Protein AF-A0A932R5U7-F1 (afdb_monomer)

Radius of gyration: 27.1 Å; Cα contacts (8 Å, |Δi|>4): 117; chains: 1; bounding box: 30×42×96 Å

Mean predicted aligned error: 13.03 Å

pLDDT: mean 82.6, std 18.24, range [39.38, 98.38]

Foldseek 3Di:
DDDPDPPPPPPPPPPPPPPPPPDPPPPDDDDPALLVVLLCQQPDDPVHNHVPDDSVLSNLQRPPDNHSVQSSVQLCQACDCVVVNHVVDDSNVSSVVRRPDDDD

Structure (mmCIF, N/CA/C/O backbone):
data_AF-A0A932R5U7-F1
#
_entry.id   AF-A0A932R5U7-F1
#
loop_
_atom_site.group_PDB
_atom_site.id
_atom_site.type_symbol
_atom_site.label_atom_id
_atom_site.label_alt_id
_atom_site.label_comp_id
_atom_site.label_asym_id
_atom_site.label_entity_id
_atom_site.label_seq_id
_atom_site.pdbx_PDB_ins_code
_atom_site.Cartn_x
_atom_site.Cartn_y
_atom_site.Cartn_z
_atom_site.occupancy
_atom_site.B_iso_or_equiv
_atom_site.auth_seq_id
_atom_site.auth_comp_id
_atom_site.auth_asym_id
_atom_site.auth_atom_id
_atom_site.pdbx_PDB_model_num
ATOM 1 N N . MET A 1 1 ? -4.962 31.870 77.621 1.00 39.38 1 MET A N 1
ATOM 2 C CA . MET A 1 1 ? -4.818 32.097 76.167 1.00 39.38 1 MET A CA 1
ATOM 3 C C . MET A 1 1 ? -5.616 31.043 75.420 1.00 39.38 1 MET A C 1
ATOM 5 O O . MET A 1 1 ? -5.449 29.867 75.704 1.00 39.38 1 MET A O 1
ATOM 9 N N . LYS A 1 2 ? -6.530 31.467 74.543 1.00 46.28 2 LYS A N 1
ATOM 10 C CA . LYS A 1 2 ? -7.451 30.611 73.787 1.00 46.28 2 LYS A CA 1
ATOM 11 C C . LYS A 1 2 ? -7.089 30.769 72.312 1.00 46.28 2 LYS A C 1
ATOM 13 O O . LYS A 1 2 ? -7.197 31.871 71.785 1.00 46.28 2 LYS A O 1
ATOM 18 N N . TYR A 1 3 ? -6.572 29.711 71.693 1.00 54.56 3 TYR A N 1
ATOM 19 C CA . TYR A 1 3 ? -6.220 29.715 70.276 1.00 54.56 3 TYR A CA 1
ATOM 20 C C . TYR A 1 3 ? -7.511 29.701 69.455 1.00 54.56 3 TYR A C 1
ATOM 22 O O . TYR A 1 3 ? -8.193 28.683 69.377 1.00 54.56 3 TYR A O 1
ATOM 30 N N . ILE A 1 4 ? -7.868 30.851 68.885 1.00 57.81 4 ILE A N 1
ATOM 31 C CA . ILE A 1 4 ? -8.900 30.958 67.852 1.00 57.81 4 ILE A CA 1
ATOM 32 C C . ILE A 1 4 ? -8.171 30.748 66.527 1.00 57.81 4 ILE A C 1
ATOM 34 O O . ILE A 1 4 ? -7.631 31.681 65.940 1.00 57.81 4 ILE A O 1
ATOM 38 N N . VAL A 1 5 ? -8.076 29.488 66.107 1.00 58.53 5 VAL A N 1
ATOM 39 C CA . VAL A 1 5 ? -7.643 29.140 64.752 1.00 58.53 5 VAL A CA 1
ATOM 40 C C . VAL A 1 5 ? -8.819 29.466 63.826 1.00 58.53 5 VAL A C 1
ATOM 42 O O . VAL A 1 5 ? -9.914 28.950 64.062 1.00 58.53 5 VAL A O 1
ATOM 45 N N . PRO A 1 6 ? -8.657 30.341 62.817 1.00 51.72 6 PRO A N 1
ATOM 46 C CA . PRO A 1 6 ? -9.758 30.725 61.950 1.00 51.72 6 PRO A CA 1
ATOM 47 C C . PRO A 1 6 ? -10.192 29.512 61.124 1.00 51.72 6 PRO A C 1
ATOM 49 O O . PRO A 1 6 ? -9.469 29.022 60.253 1.00 51.72 6 PRO A O 1
ATOM 52 N N . MET A 1 7 ? -11.401 29.039 61.416 1.00 53.88 7 MET A N 1
ATOM 53 C CA . MET A 1 7 ? -12.157 28.000 60.715 1.00 53.88 7 MET A CA 1
ATOM 54 C C . MET A 1 7 ? -12.593 28.496 59.321 1.00 53.88 7 MET A C 1
ATOM 56 O O . MET A 1 7 ? -13.768 28.518 58.975 1.00 53.88 7 MET A O 1
ATOM 60 N N . SER A 1 8 ? -11.654 29.007 58.529 1.00 53.75 8 SER A N 1
ATOM 61 C CA . SER A 1 8 ? -11.922 29.534 57.183 1.00 53.75 8 SER A CA 1
ATOM 62 C C . SER A 1 8 ? -10.830 29.186 56.173 1.00 53.75 8 SER A C 1
ATOM 64 O O . SER A 1 8 ? -11.030 29.395 54.985 1.00 53.75 8 SER A O 1
ATOM 66 N N . LEU A 1 9 ? -9.711 28.590 56.605 1.00 50.97 9 LEU A N 1
ATOM 67 C CA . LEU A 1 9 ? -8.652 28.136 55.694 1.00 50.97 9 LEU A CA 1
ATOM 68 C C . LEU A 1 9 ? -8.754 26.656 55.282 1.00 50.97 9 LEU A C 1
ATOM 70 O O . LEU A 1 9 ? -7.970 26.207 54.454 1.00 50.97 9 LEU A O 1
ATOM 74 N N . LEU A 1 10 ? -9.699 25.885 55.832 1.00 50.44 10 LEU A N 1
ATOM 75 C CA . LEU A 1 10 ? -9.713 24.423 55.671 1.00 50.44 10 LEU A CA 1
ATOM 76 C C . LEU A 1 10 ? -10.505 23.898 54.454 1.00 50.44 10 LEU A C 1
ATOM 78 O O . LEU A 1 10 ? -10.507 22.696 54.219 1.00 50.44 10 LEU A O 1
ATOM 82 N N . VAL A 1 11 ? -11.191 24.757 53.689 1.00 55.91 11 VAL A N 1
ATOM 83 C CA . VAL A 1 11 ? -12.164 24.314 52.659 1.00 55.91 11 VAL A CA 1
ATOM 84 C C . VAL A 1 11 ? -11.614 24.387 51.223 1.00 55.91 11 VAL A C 1
ATOM 86 O O . VAL A 1 11 ? -12.223 23.867 50.297 1.00 55.91 11 VAL A O 1
ATOM 89 N N . LEU A 1 12 ? -10.427 24.962 51.009 1.00 52.28 12 LEU A N 1
ATOM 90 C CA . LEU A 1 12 ? -9.851 25.164 49.666 1.00 52.28 12 LEU A CA 1
ATOM 91 C C . LEU A 1 12 ? -9.015 23.986 49.128 1.00 52.28 12 LEU A C 1
ATOM 93 O O . LEU A 1 12 ? -8.433 24.103 48.055 1.00 52.28 12 LEU A O 1
ATOM 97 N N . PHE A 1 13 ? -8.951 22.853 49.833 1.00 55.22 13 PHE A N 1
ATOM 98 C CA . PHE A 1 13 ? -8.001 21.770 49.527 1.00 55.22 13 PHE A CA 1
ATOM 99 C C . PHE A 1 13 ? -8.608 20.466 48.976 1.00 55.22 13 PHE A C 1
ATOM 101 O O . PHE A 1 13 ? -7.911 19.456 48.941 1.00 55.22 13 PHE A O 1
ATOM 108 N N . LEU A 1 14 ? -9.875 20.443 48.543 1.00 57.41 14 LEU A N 1
ATOM 109 C CA . LEU A 1 14 ? -10.571 19.180 48.220 1.00 57.41 14 LEU A CA 1
ATOM 110 C C . LEU A 1 14 ? -11.119 19.047 46.789 1.00 57.41 14 LEU A C 1
ATOM 112 O O . LEU A 1 14 ? -12.109 18.357 46.590 1.00 57.41 14 LEU A O 1
ATOM 116 N N . MET A 1 15 ? -10.480 19.642 45.781 1.00 61.75 15 MET A N 1
ATOM 117 C CA . MET A 1 15 ? -10.822 19.364 44.374 1.00 61.75 15 MET A CA 1
ATOM 118 C C . MET A 1 15 ? -9.555 19.050 43.574 1.00 61.75 15 MET A C 1
ATOM 120 O O . MET A 1 15 ? -9.101 19.840 42.752 1.00 61.75 15 MET A O 1
ATOM 124 N N . ALA A 1 16 ? -8.944 17.902 43.865 1.00 61.03 16 ALA A N 1
ATOM 125 C CA . ALA A 1 16 ? -7.956 17.284 42.988 1.00 61.03 16 ALA A CA 1
ATOM 126 C C . ALA A 1 16 ? -8.613 16.071 42.317 1.00 61.03 16 ALA A C 1
ATOM 128 O O . ALA A 1 16 ? -8.393 14.928 42.718 1.00 61.03 16 ALA A O 1
ATOM 129 N N . ASP A 1 17 ? -9.456 16.328 41.315 1.00 58.28 17 ASP A N 1
ATOM 130 C CA . ASP A 1 17 ? -9.952 15.288 40.414 1.00 58.28 17 ASP A CA 1
ATOM 131 C C . ASP A 1 17 ? -8.779 14.775 39.574 1.00 58.28 17 ASP A C 1
ATOM 133 O O . ASP A 1 17 ? -8.397 15.337 38.547 1.00 58.28 17 ASP A O 1
ATOM 137 N N . SER A 1 18 ? -8.162 13.697 40.050 1.00 64.88 18 SER A N 1
ATOM 138 C CA . SER A 1 18 ? -7.202 12.925 39.271 1.00 64.88 18 SER A CA 1
ATOM 139 C C . SER A 1 18 ? -7.981 12.086 38.261 1.00 64.88 18 SER A C 1
ATOM 141 O O . SER A 1 18 ? -8.387 10.956 38.528 1.00 64.88 18 SER A O 1
ATOM 143 N N . ALA A 1 19 ? -8.212 12.657 37.079 1.00 63.00 19 ALA A N 1
ATOM 144 C CA . ALA A 1 19 ? -8.704 11.915 35.927 1.00 63.00 19 ALA A CA 1
ATOM 145 C C . ALA A 1 19 ? -7.620 10.925 35.465 1.00 63.00 19 ALA A C 1
ATOM 147 O O . ALA A 1 19 ? -6.782 11.232 34.620 1.00 63.00 19 ALA A O 1
ATOM 148 N N . ASN A 1 20 ? -7.615 9.727 36.049 1.00 64.25 20 ASN A N 1
ATOM 149 C CA . ASN A 1 20 ? -6.824 8.611 35.550 1.00 64.25 20 ASN A CA 1
ATOM 150 C C . ASN A 1 20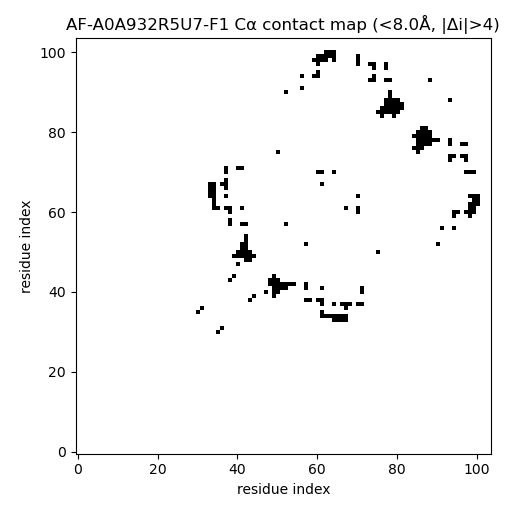 ? -7.525 8.040 34.315 1.00 64.25 20 ASN A C 1
ATOM 152 O O . ASN A 1 20 ? -8.504 7.302 34.425 1.00 64.25 20 ASN A O 1
ATOM 156 N N . ALA A 1 21 ? -7.023 8.382 33.129 1.00 65.31 21 ALA A N 1
ATOM 157 C CA . ALA A 1 21 ? -7.347 7.653 31.913 1.00 65.31 21 ALA A CA 1
ATOM 158 C C . ALA A 1 21 ? -6.727 6.253 32.028 1.00 65.31 21 ALA A C 1
ATOM 160 O O . ALA A 1 21 ? -5.527 6.070 31.838 1.00 65.31 21 ALA A O 1
ATOM 161 N N . ALA A 1 22 ? -7.537 5.267 32.412 1.00 63.56 22 ALA A N 1
ATOM 162 C CA . ALA A 1 22 ? -7.124 3.876 32.380 1.00 63.56 22 ALA A CA 1
ATOM 163 C C . ALA A 1 22 ? -6.967 3.462 30.913 1.00 63.56 22 ALA A C 1
ATOM 165 O O . ALA A 1 22 ? -7.957 3.287 30.201 1.00 63.56 22 ALA A O 1
ATOM 166 N N . GLU A 1 23 ? -5.725 3.322 30.453 1.00 65.25 23 GLU A N 1
ATOM 167 C CA . GLU A 1 23 ? -5.473 2.692 29.164 1.00 65.25 23 GLU A CA 1
ATOM 168 C C . GLU A 1 23 ? -5.994 1.252 29.230 1.00 65.25 23 GLU A C 1
ATOM 170 O O . GLU A 1 23 ? -5.674 0.525 30.183 1.00 65.25 23 GLU A O 1
ATOM 175 N N . PRO A 1 24 ? -6.812 0.804 28.263 1.00 61.72 24 PRO A N 1
ATOM 176 C CA . PRO A 1 24 ? -7.197 -0.589 28.213 1.00 61.72 24 PRO A CA 1
ATOM 177 C C . PRO A 1 24 ? -5.923 -1.412 28.010 1.00 61.72 24 PRO A C 1
ATOM 179 O O . PRO A 1 24 ? -5.350 -1.442 26.922 1.00 61.72 24 PRO A O 1
ATOM 182 N N . LYS A 1 25 ? -5.478 -2.102 29.068 1.00 54.91 25 LYS A N 1
ATOM 183 C CA . LYS A 1 25 ? -4.543 -3.225 28.959 1.00 54.91 25 LYS A CA 1
ATOM 184 C C . LYS A 1 25 ? -5.237 -4.306 28.138 1.00 54.91 25 LYS A C 1
ATOM 186 O O . LYS A 1 25 ? -5.899 -5.193 28.674 1.00 54.91 25 LYS A O 1
ATOM 191 N N . SER A 1 26 ? -5.129 -4.199 26.819 1.00 58.16 26 SER A N 1
ATOM 192 C CA . SER A 1 26 ? -5.545 -5.258 25.917 1.00 58.16 26 SER A CA 1
ATOM 193 C C . SER A 1 26 ? -4.545 -6.397 26.055 1.00 58.16 26 SER A C 1
ATOM 195 O O . SER A 1 26 ? -3.492 -6.399 25.428 1.00 58.16 26 SER A O 1
ATOM 197 N N . ASN A 1 27 ? -4.889 -7.374 26.890 1.00 60.50 27 ASN A N 1
ATOM 198 C CA . ASN A 1 27 ? -4.210 -8.669 26.949 1.00 60.50 27 ASN A CA 1
ATOM 199 C C . ASN A 1 27 ? -4.641 -9.596 25.788 1.00 60.50 27 ASN A C 1
ATOM 201 O O . ASN A 1 27 ? -4.303 -10.777 25.787 1.00 60.50 27 ASN A O 1
ATOM 205 N N . GLY A 1 28 ? -5.434 -9.089 24.835 1.00 60.78 28 GLY A N 1
ATOM 206 C CA . GLY A 1 28 ? -5.846 -9.801 23.628 1.00 60.78 28 GLY A CA 1
ATOM 207 C C . GLY A 1 28 ? -4.949 -9.468 22.431 1.00 60.78 28 GLY A C 1
ATOM 208 O O . GLY A 1 28 ? -4.347 -8.390 22.408 1.00 60.78 28 GLY A O 1
ATOM 209 N N . PRO A 1 29 ? -4.858 -10.363 21.429 1.00 62.41 29 PRO A N 1
ATOM 210 C CA . PRO A 1 29 ? -4.164 -10.063 20.181 1.00 62.41 29 PRO A CA 1
ATOM 211 C C . PRO A 1 29 ? -4.741 -8.788 19.557 1.00 62.41 29 PRO A C 1
ATOM 213 O O . PRO A 1 29 ? -5.956 -8.576 19.573 1.00 62.41 29 PRO A O 1
ATOM 216 N N . ALA A 1 30 ? -3.862 -7.931 19.034 1.00 65.06 30 ALA A N 1
ATOM 217 C CA . ALA A 1 30 ? -4.258 -6.691 18.380 1.00 65.06 30 ALA A CA 1
ATOM 218 C C . ALA A 1 30 ? -5.314 -6.964 17.290 1.00 65.06 30 ALA A C 1
ATOM 220 O O . ALA A 1 30 ? -5.257 -8.013 16.638 1.00 65.06 30 ALA A O 1
ATOM 221 N N . PRO A 1 31 ? -6.284 -6.056 17.077 1.00 63.59 31 PRO A N 1
ATOM 222 C CA . PRO A 1 31 ? -7.283 -6.229 16.032 1.00 63.59 31 PRO A CA 1
ATOM 223 C C . PRO A 1 31 ? -6.589 -6.416 14.677 1.00 63.59 31 PRO A C 1
ATOM 225 O O . PRO A 1 31 ? -5.859 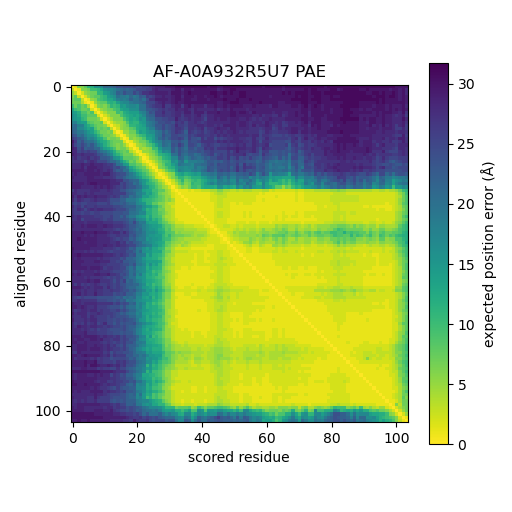-5.545 14.221 1.00 63.59 31 PRO A O 1
ATOM 228 N N . THR A 1 32 ? -6.820 -7.551 14.021 1.00 78.25 32 THR A N 1
ATOM 229 C CA . THR A 1 32 ? -6.268 -7.866 12.694 1.00 78.25 32 THR A CA 1
ATOM 230 C C . THR A 1 32 ? -7.278 -7.492 11.612 1.00 78.25 32 THR A C 1
ATOM 232 O O . THR A 1 32 ? -7.800 -8.333 10.881 1.00 78.25 32 THR A O 1
ATOM 235 N N . SER A 1 33 ? -7.618 -6.206 11.537 1.00 92.31 33 SER A N 1
ATOM 236 C CA . SER A 1 33 ? -8.498 -5.702 10.479 1.00 92.31 33 SER A CA 1
ATOM 237 C C . SER A 1 33 ? -7.765 -5.668 9.132 1.00 92.31 33 SER A C 1
ATOM 239 O O . SER A 1 33 ? -6.537 -5.585 9.076 1.00 92.31 33 SER A O 1
ATOM 241 N N . GLU A 1 34 ? -8.5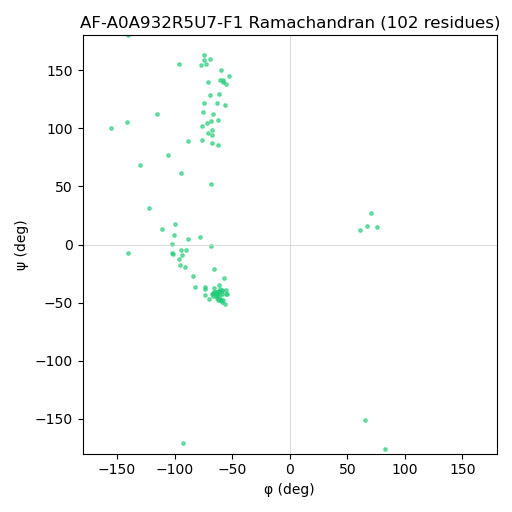11 -5.722 8.028 1.00 94.75 34 GLU A N 1
ATOM 242 C CA . GLU A 1 34 ? -7.939 -5.654 6.674 1.00 94.75 34 GLU A CA 1
ATOM 243 C C . GLU A 1 34 ? -7.059 -4.409 6.435 1.00 94.75 34 GLU A C 1
ATOM 245 O O . GLU A 1 34 ? -5.975 -4.563 5.867 1.00 94.75 34 GLU A O 1
ATOM 250 N N . PRO A 1 35 ? -7.400 -3.205 6.941 1.00 95.06 35 PRO A N 1
ATOM 251 C CA . PRO A 1 35 ? -6.501 -2.052 6.878 1.00 95.06 35 PRO A CA 1
ATOM 252 C C . PRO A 1 35 ? -5.158 -2.274 7.575 1.00 95.06 35 PRO A C 1
ATOM 254 O O . PRO A 1 35 ? -4.130 -1.854 7.049 1.00 95.06 35 PRO A O 1
ATOM 257 N N . ILE A 1 36 ? -5.145 -2.961 8.722 1.00 94.69 36 ILE A N 1
ATOM 258 C CA . ILE A 1 36 ? -3.913 -3.244 9.472 1.00 94.69 36 ILE A CA 1
ATOM 259 C C . ILE A 1 36 ? -3.057 -4.259 8.710 1.00 94.69 36 ILE A C 1
ATOM 261 O O . ILE A 1 36 ? -1.879 -4.002 8.474 1.00 94.69 36 ILE A O 1
ATOM 265 N N . LYS A 1 37 ? -3.660 -5.350 8.217 1.00 94.94 37 LYS A N 1
ATOM 266 C CA . LYS A 1 37 ? -2.957 -6.342 7.384 1.00 94.94 37 LYS A CA 1
ATOM 267 C C . LYS A 1 37 ? -2.369 -5.717 6.118 1.00 94.94 37 LYS A C 1
ATOM 269 O O . LYS A 1 37 ? -1.247 -6.031 5.728 1.00 94.94 37 LYS A O 1
ATOM 274 N N . CYS A 1 38 ? -3.128 -4.836 5.465 1.00 96.00 38 CYS A N 1
ATOM 275 C CA . CYS A 1 38 ? -2.655 -4.094 4.303 1.00 96.00 38 CYS A CA 1
ATOM 276 C C . CYS A 1 38 ? -1.467 -3.206 4.678 1.00 96.00 38 CYS A C 1
ATOM 278 O O . CYS A 1 38 ? -0.446 -3.242 3.994 1.00 96.00 38 CYS A O 1
ATOM 280 N N . TYR A 1 39 ? -1.571 -2.452 5.776 1.00 95.75 39 TYR A N 1
ATOM 281 C CA . TYR A 1 39 ? -0.523 -1.536 6.213 1.00 95.75 39 TYR A CA 1
ATOM 282 C C . TYR A 1 39 ? 0.791 -2.264 6.510 1.00 95.75 39 TYR A C 1
ATOM 284 O O . TYR A 1 39 ? 1.836 -1.852 6.013 1.00 95.75 39 TYR A O 1
ATOM 292 N N . GLU A 1 40 ? 0.745 -3.374 7.248 1.00 94.94 40 GLU A N 1
ATOM 293 C CA . GLU A 1 40 ? 1.931 -4.180 7.567 1.00 94.94 40 GLU A CA 1
ATOM 294 C C . GLU A 1 40 ? 2.639 -4.690 6.308 1.00 94.94 40 GLU A C 1
ATOM 296 O O . GLU A 1 40 ? 3.864 -4.652 6.221 1.00 94.94 40 GLU A O 1
ATOM 301 N N . ARG A 1 41 ? 1.876 -5.114 5.294 1.00 95.12 41 ARG A N 1
ATOM 302 C CA . ARG A 1 41 ? 2.433 -5.563 4.010 1.00 95.12 41 ARG A CA 1
ATOM 303 C C . ARG A 1 41 ? 2.942 -4.411 3.150 1.00 95.12 41 ARG A C 1
ATOM 305 O O . ARG A 1 41 ? 3.933 -4.573 2.447 1.00 95.12 41 ARG A O 1
ATOM 312 N N . ALA A 1 42 ? 2.267 -3.265 3.173 1.00 96.25 42 ALA A N 1
ATOM 313 C CA . ALA A 1 42 ? 2.635 -2.105 2.372 1.00 96.25 42 ALA A CA 1
ATOM 314 C C . ALA A 1 42 ? 3.884 -1.398 2.914 1.00 96.25 42 ALA A C 1
ATOM 316 O O . ALA A 1 42 ? 4.763 -1.026 2.137 1.00 96.25 42 ALA A O 1
ATOM 317 N N . TRP A 1 43 ? 3.965 -1.226 4.234 1.00 96.25 43 TRP A N 1
ATOM 318 C CA . TRP A 1 43 ? 5.087 -0.577 4.909 1.00 96.25 43 TRP A CA 1
ATOM 319 C C . TRP A 1 43 ? 6.262 -1.532 5.128 1.00 96.25 43 TRP A C 1
ATOM 321 O O . TRP A 1 43 ? 7.414 -1.134 4.975 1.00 96.25 43 TRP A O 1
ATOM 331 N N . GLY A 1 44 ? 5.967 -2.802 5.413 1.00 91.81 44 GLY A N 1
ATOM 332 C CA . GLY A 1 44 ? 6.965 -3.829 5.662 1.00 91.81 44 GLY A CA 1
ATOM 333 C C . GLY A 1 44 ? 7.503 -3.845 7.094 1.00 91.81 44 GLY A C 1
ATOM 334 O O . GLY A 1 44 ? 7.068 -3.120 7.989 1.00 91.81 44 GLY A O 1
ATOM 335 N N . SER A 1 45 ? 8.478 -4.722 7.301 1.00 87.81 45 SER A N 1
ATOM 336 C CA . SER A 1 45 ? 9.248 -4.920 8.522 1.00 87.81 45 SER A CA 1
ATOM 337 C C . SER A 1 45 ? 10.717 -5.177 8.165 1.00 87.81 45 SER A C 1
ATOM 339 O O . SER A 1 45 ? 11.097 -5.245 6.996 1.00 87.81 45 SER A O 1
ATOM 341 N N . LYS A 1 46 ? 11.565 -5.378 9.178 1.00 84.12 46 LYS A N 1
ATOM 342 C CA . LYS A 1 46 ? 12.978 -5.738 8.973 1.00 84.12 46 LYS A CA 1
ATOM 343 C C . LYS A 1 46 ? 13.160 -7.026 8.151 1.00 84.12 46 LYS A C 1
ATOM 345 O O . LYS A 1 46 ? 14.172 -7.180 7.478 1.00 84.12 46 LYS A O 1
ATOM 350 N N . GLU A 1 47 ? 12.197 -7.940 8.222 1.00 88.06 47 GLU A N 1
ATOM 351 C CA . GLU A 1 47 ? 12.236 -9.254 7.567 1.00 88.06 47 GLU A CA 1
ATOM 352 C C . GLU A 1 47 ? 11.517 -9.252 6.213 1.00 88.06 47 GLU A C 1
ATOM 354 O O . GLU A 1 47 ? 11.734 -10.148 5.400 1.00 88.06 47 GLU A O 1
ATOM 359 N N . ASN A 1 48 ? 10.667 -8.253 5.959 1.00 86.94 48 ASN A N 1
ATOM 360 C CA . ASN A 1 48 ? 9.853 -8.174 4.755 1.00 86.94 48 ASN A CA 1
ATOM 361 C C . ASN A 1 48 ? 9.788 -6.714 4.274 1.00 86.94 48 ASN A C 1
ATOM 363 O O . ASN A 1 48 ? 9.090 -5.920 4.896 1.00 86.94 48 ASN A O 1
ATOM 367 N N . PRO A 1 49 ? 10.493 -6.321 3.198 1.00 88.44 49 PRO A N 1
ATOM 368 C CA . PRO A 1 49 ? 10.759 -4.911 2.873 1.00 88.44 49 PRO A CA 1
ATOM 369 C C . PRO A 1 49 ? 9.528 -4.085 2.449 1.00 88.44 49 PRO A C 1
ATOM 371 O O . PRO A 1 49 ? 9.654 -2.891 2.179 1.00 88.44 49 PRO A O 1
ATOM 3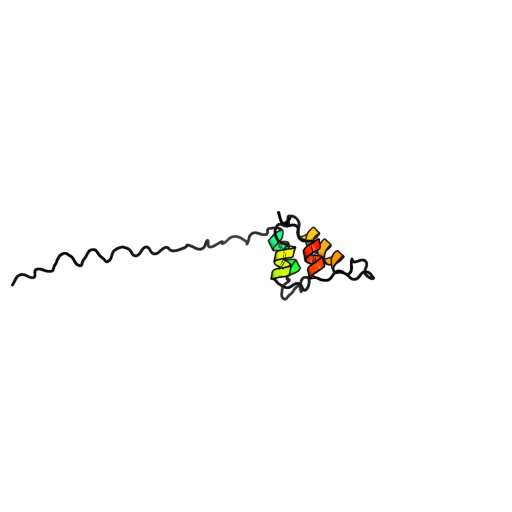74 N N . GLY A 1 50 ? 8.345 -4.697 2.383 1.00 94.94 50 GLY A N 1
ATOM 375 C CA . GLY A 1 50 ? 7.107 -4.036 1.989 1.00 94.94 50 GLY A CA 1
ATOM 376 C C . GLY A 1 50 ? 7.120 -3.575 0.532 1.00 94.94 50 GLY A C 1
ATOM 377 O O . GLY A 1 50 ? 7.768 -4.175 -0.325 1.00 94.94 50 GLY A O 1
ATOM 378 N N . LEU A 1 51 ? 6.383 -2.501 0.243 1.00 95.88 51 LEU A N 1
ATOM 379 C CA . LEU A 1 51 ? 6.201 -1.956 -1.108 1.00 95.88 51 LEU A CA 1
ATOM 380 C C . LEU A 1 51 ? 7.076 -0.727 -1.398 1.00 95.88 51 LEU A C 1
ATOM 382 O O . LEU A 1 51 ? 6.887 -0.071 -2.420 1.00 95.88 51 LEU A O 1
ATOM 386 N N . GLY A 1 52 ? 8.005 -0.374 -0.503 1.00 94.50 52 GLY A N 1
ATOM 387 C CA . GLY A 1 52 ? 8.851 0.818 -0.655 1.00 94.50 52 GLY A CA 1
ATOM 388 C C . GLY A 1 52 ? 8.093 2.150 -0.551 1.00 94.50 52 GLY A C 1
ATOM 389 O O . GLY A 1 52 ? 8.605 3.191 -0.960 1.00 94.50 52 GLY A O 1
ATOM 390 N N . LEU A 1 53 ? 6.869 2.126 -0.022 1.00 95.88 53 LEU A N 1
ATOM 391 C CA . LEU A 1 53 ? 6.094 3.319 0.315 1.00 95.88 53 LEU A CA 1
ATOM 392 C C . LEU A 1 53 ? 6.604 3.929 1.611 1.00 95.88 53 LEU A C 1
ATOM 394 O O . LEU A 1 53 ? 7.101 3.193 2.448 1.00 95.88 53 LEU A O 1
ATOM 398 N N . ASN A 1 54 ? 6.423 5.236 1.820 1.00 95.50 54 ASN A N 1
ATOM 399 C CA . ASN A 1 54 ? 6.538 5.806 3.164 1.00 95.50 54 ASN A CA 1
ATOM 400 C C . ASN A 1 54 ? 5.306 5.462 4.031 1.00 95.50 54 ASN A C 1
ATOM 402 O O . ASN A 1 54 ? 4.249 5.108 3.503 1.00 95.50 54 ASN A O 1
ATOM 406 N N . ALA A 1 55 ? 5.411 5.610 5.355 1.00 95.06 55 ALA A N 1
ATOM 407 C CA . ALA A 1 55 ? 4.322 5.279 6.278 1.00 95.06 55 ALA A CA 1
ATOM 408 C C . ALA A 1 55 ? 3.002 5.996 5.927 1.00 95.06 55 ALA A C 1
ATOM 410 O O . ALA A 1 55 ? 1.944 5.373 5.904 1.00 95.06 55 ALA A O 1
ATOM 411 N N . GLY A 1 56 ? 3.047 7.285 5.574 1.00 95.50 56 GLY A N 1
ATOM 412 C CA . GLY A 1 56 ? 1.849 8.048 5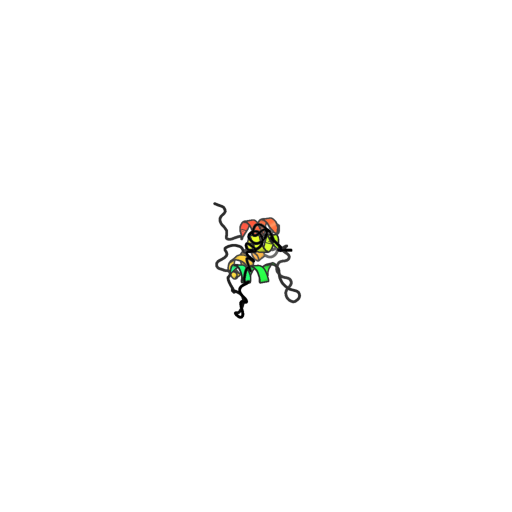.202 1.00 95.50 56 GLY A CA 1
ATOM 413 C C . GLY A 1 56 ? 1.196 7.555 3.905 1.00 95.50 56 GLY A C 1
ATOM 414 O O . GLY A 1 56 ? -0.031 7.489 3.804 1.00 95.50 56 GLY A O 1
ATOM 415 N N . GLN A 1 57 ? 2.002 7.152 2.924 1.00 96.69 57 GLN A N 1
ATOM 416 C CA . GLN A 1 57 ? 1.523 6.532 1.688 1.00 96.69 57 GLN A CA 1
ATOM 4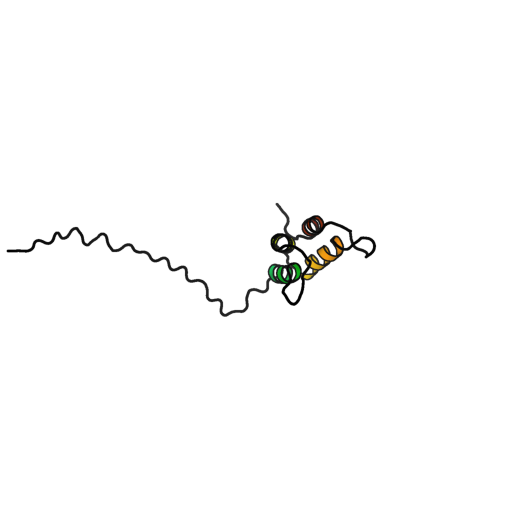17 C C . GLN A 1 57 ? 0.895 5.162 1.950 1.00 96.69 57 GLN A C 1
ATOM 419 O O . GLN A 1 57 ? -0.160 4.875 1.390 1.00 96.69 57 GLN A O 1
ATOM 424 N N . ALA A 1 58 ? 1.496 4.349 2.822 1.00 96.94 58 ALA A N 1
ATOM 425 C CA . ALA A 1 58 ? 0.940 3.061 3.225 1.00 96.94 58 ALA A CA 1
ATOM 426 C C . ALA A 1 58 ? -0.402 3.228 3.960 1.00 96.94 58 ALA A C 1
ATOM 428 O O . ALA A 1 58 ? -1.361 2.530 3.636 1.00 96.94 58 ALA A O 1
ATOM 429 N N . VAL A 1 59 ? -0.518 4.203 4.874 1.00 96.25 59 VAL A N 1
ATOM 430 C CA . VAL A 1 59 ? -1.805 4.548 5.510 1.00 96.25 59 VAL A CA 1
ATOM 431 C C . VAL A 1 59 ? -2.834 4.946 4.455 1.00 96.25 59 VAL A C 1
ATOM 433 O O . VAL A 1 59 ? -3.933 4.405 4.448 1.00 96.25 59 VAL A O 1
ATOM 436 N N . THR A 1 60 ? -2.473 5.852 3.543 1.00 96.69 60 THR A N 1
ATOM 437 C CA . THR A 1 60 ? -3.390 6.350 2.503 1.00 96.69 60 THR A CA 1
ATOM 438 C C . THR A 1 60 ? -3.875 5.236 1.576 1.00 96.69 60 THR A C 1
ATOM 440 O O . THR A 1 60 ? -5.043 5.217 1.188 1.00 96.69 60 THR A O 1
ATOM 443 N N . LEU A 1 61 ? -2.979 4.318 1.208 1.00 97.00 61 LEU A N 1
ATOM 444 C CA . LEU A 1 61 ? -3.294 3.167 0.369 1.00 97.00 61 LEU A CA 1
ATOM 445 C C . LEU A 1 61 ? -4.279 2.223 1.072 1.00 97.00 61 LEU A C 1
ATOM 447 O O . LEU A 1 61 ? -5.235 1.764 0.455 1.00 97.00 61 LEU A O 1
ATOM 451 N N . CYS A 1 62 ? -4.048 1.952 2.357 1.00 96.31 62 CYS A N 1
ATOM 452 C CA . CYS A 1 62 ? -4.725 0.893 3.098 1.00 96.31 62 CYS A CA 1
ATOM 453 C C . CYS A 1 62 ? -5.937 1.347 3.918 1.00 96.31 62 CYS A C 1
ATOM 455 O O . CYS A 1 62 ? -6.687 0.497 4.403 1.00 96.31 62 CYS A O 1
ATOM 457 N N . SER A 1 63 ? -6.151 2.652 4.110 1.00 94.31 63 SER A N 1
ATOM 458 C CA . SER A 1 63 ? -7.296 3.130 4.884 1.00 94.31 63 SER A CA 1
ATOM 459 C C . SER A 1 63 ? -8.606 2.624 4.270 1.00 94.31 63 SER A C 1
ATOM 461 O O . SER A 1 63 ? -8.738 2.534 3.051 1.00 94.31 63 SER A O 1
ATOM 463 N N . GLY A 1 64 ? -9.558 2.220 5.111 1.00 91.44 64 GLY A N 1
ATOM 464 C CA . GLY A 1 64 ? -10.887 1.784 4.671 1.00 91.44 64 GLY A CA 1
ATOM 465 C C . GLY A 1 64 ? -10.925 0.567 3.741 1.00 91.44 64 GLY A C 1
ATOM 466 O O . GLY A 1 64 ? -11.968 0.323 3.137 1.00 91.44 64 GLY A O 1
ATOM 467 N N . THR A 1 65 ? -9.832 -0.187 3.575 1.00 94.31 65 THR A N 1
ATOM 468 C CA . THR A 1 65 ? -9.883 -1.417 2.774 1.00 94.31 65 THR A CA 1
ATOM 469 C C . THR A 1 65 ? -10.666 -2.507 3.495 1.00 94.31 65 THR A C 1
ATOM 471 O O . THR A 1 65 ? -10.547 -2.688 4.707 1.00 94.31 65 THR A O 1
ATOM 474 N N . THR A 1 66 ? -11.461 -3.248 2.732 1.00 95.00 66 THR A N 1
ATOM 475 C CA . THR A 1 66 ? -12.131 -4.479 3.165 1.00 95.00 66 THR A CA 1
ATOM 476 C C . THR A 1 66 ? -11.426 -5.730 2.641 1.00 95.00 66 THR A C 1
ATOM 478 O O . THR A 1 66 ? -11.886 -6.838 2.903 1.00 95.00 66 THR A O 1
ATOM 481 N N . ASP A 1 67 ? -10.335 -5.556 1.889 1.00 95.06 67 ASP A N 1
ATOM 482 C CA . ASP A 1 67 ? -9.569 -6.629 1.262 1.00 95.06 67 ASP A CA 1
ATOM 483 C C . ASP A 1 67 ? -8.124 -6.158 1.025 1.00 95.06 67 ASP A C 1
ATOM 485 O O . ASP A 1 67 ? -7.826 -5.398 0.093 1.00 95.06 67 ASP A O 1
ATOM 489 N N . ALA A 1 68 ? -7.215 -6.564 1.912 1.00 95.50 68 ALA A N 1
ATOM 490 C CA . ALA A 1 68 ? -5.811 -6.182 1.842 1.00 95.50 68 ALA A CA 1
ATOM 491 C C . ALA A 1 68 ? -5.136 -6.698 0.562 1.00 95.50 68 ALA A C 1
ATOM 493 O O . ALA A 1 68 ? -4.363 -5.972 -0.064 1.00 95.50 68 ALA A O 1
ATOM 494 N N . ASP A 1 69 ? -5.438 -7.932 0.149 1.00 96.44 69 ASP A N 1
ATOM 495 C CA . ASP A 1 69 ? -4.821 -8.559 -1.021 1.00 96.44 69 ASP A CA 1
ATOM 496 C C . ASP A 1 69 ? -5.150 -7.795 -2.304 1.00 96.44 69 ASP A C 1
ATOM 498 O O . ASP A 1 69 ? -4.248 -7.503 -3.095 1.00 96.44 69 ASP A O 1
ATOM 502 N N . LYS A 1 70 ? -6.412 -7.392 -2.490 1.00 96.88 70 LYS A N 1
ATOM 503 C CA . LYS A 1 70 ? -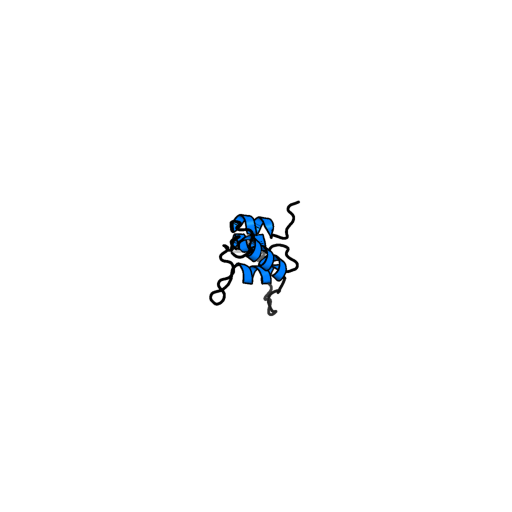6.821 -6.604 -3.661 1.00 96.88 70 LYS A CA 1
ATOM 504 C C . LYS A 1 70 ? -6.093 -5.266 -3.755 1.00 96.88 70 LYS A C 1
ATOM 506 O O . LYS A 1 70 ? -5.646 -4.894 -4.840 1.00 96.88 70 LYS A O 1
ATOM 511 N N . VAL A 1 71 ? -5.956 -4.548 -2.641 1.00 97.38 71 VAL A N 1
ATOM 512 C CA . VAL A 1 71 ? -5.287 -3.236 -2.623 1.00 97.38 71 VAL A CA 1
ATOM 513 C C . VAL A 1 71 ? -3.799 -3.370 -2.936 1.00 97.38 71 VAL A C 1
ATOM 515 O O . VAL A 1 71 ? -3.272 -2.624 -3.765 1.00 97.38 71 VAL A O 1
ATOM 518 N N . ILE A 1 72 ? -3.130 -4.359 -2.339 1.00 97.50 72 ILE A N 1
ATOM 519 C CA . ILE A 1 72 ? -1.711 -4.631 -2.591 1.00 97.50 72 ILE A CA 1
ATOM 520 C C . ILE A 1 72 ? -1.489 -5.034 -4.054 1.00 97.50 72 ILE A C 1
ATOM 522 O O . ILE A 1 72 ? -0.607 -4.483 -4.713 1.00 97.50 72 ILE A O 1
ATOM 526 N N . GLN A 1 73 ? -2.310 -5.935 -4.602 1.00 97.62 73 GLN A N 1
ATOM 527 C CA . GLN A 1 73 ? -2.211 -6.340 -6.008 1.00 97.62 73 GLN A CA 1
ATOM 528 C C . GLN A 1 73 ? -2.471 -5.176 -6.966 1.00 97.62 73 GLN A C 1
ATOM 530 O O . GLN A 1 73 ? -1.745 -5.029 -7.952 1.00 97.62 73 GLN A O 1
ATOM 535 N N . CYS A 1 74 ? -3.458 -4.326 -6.665 1.00 98.06 74 CYS A N 1
ATOM 536 C CA . CYS A 1 74 ? -3.698 -3.105 -7.425 1.00 98.06 74 CYS A CA 1
ATOM 537 C C . CYS A 1 74 ? -2.440 -2.234 -7.447 1.00 98.06 74 CYS A C 1
ATOM 539 O O . CYS A 1 74 ? -1.977 -1.863 -8.527 1.00 98.06 74 CYS A O 1
ATOM 541 N N . PHE A 1 75 ? -1.847 -1.960 -6.279 1.00 98.06 75 PHE A N 1
ATOM 542 C CA . PHE A 1 75 ? -0.657 -1.119 -6.186 1.00 98.06 75 PHE A CA 1
ATOM 543 C C . PHE A 1 75 ? 0.520 -1.712 -6.966 1.00 98.06 75 PHE A C 1
ATOM 545 O O . PHE A 1 75 ? 1.132 -1.014 -7.773 1.00 98.06 75 PHE A O 1
ATOM 552 N N . VAL A 1 76 ? 0.804 -3.006 -6.780 1.00 97.88 76 VAL A N 1
ATOM 553 C CA . VAL A 1 76 ? 1.883 -3.702 -7.494 1.00 97.88 76 VAL A CA 1
ATOM 554 C C . VAL A 1 76 ? 1.668 -3.601 -9.001 1.00 97.88 76 VAL A C 1
ATOM 556 O O . VAL A 1 76 ? 2.584 -3.209 -9.722 1.00 97.88 76 VAL A O 1
ATOM 559 N N . LYS A 1 77 ? 0.455 -3.871 -9.495 1.00 98.38 77 LYS A N 1
ATOM 560 C CA . LYS A 1 77 ? 0.135 -3.766 -10.924 1.00 98.38 77 LYS A CA 1
ATOM 561 C C . LYS A 1 77 ? 0.281 -2.333 -11.442 1.00 98.38 77 LYS A C 1
ATOM 563 O O . LYS A 1 77 ? 0.802 -2.129 -12.538 1.00 98.38 77 LYS A O 1
ATOM 568 N N . ALA A 1 78 ? -0.166 -1.350 -10.668 1.00 98.12 78 ALA A N 1
ATOM 569 C CA . ALA A 1 78 ? -0.122 0.060 -11.028 1.00 98.12 78 ALA A CA 1
ATOM 570 C C . ALA A 1 78 ? 1.314 0.608 -11.093 1.00 98.12 78 ALA A C 1
ATOM 572 O O . ALA A 1 78 ? 1.656 1.334 -12.027 1.00 98.12 78 ALA A O 1
ATOM 573 N N . TRP A 1 79 ? 2.157 0.236 -10.130 1.00 98.06 79 TRP A N 1
ATOM 574 C CA . TRP A 1 79 ? 3.528 0.732 -10.007 1.00 98.06 79 TRP A CA 1
ATOM 575 C C . TRP A 1 79 ? 4.536 -0.028 -10.880 1.00 98.06 79 TRP A C 1
ATOM 577 O O . TRP A 1 79 ? 5.536 0.540 -11.314 1.00 98.06 79 TRP A O 1
ATOM 587 N N . THR A 1 80 ? 4.269 -1.301 -11.185 1.00 98.12 80 THR A N 1
ATOM 588 C CA . THR A 1 80 ? 5.132 -2.113 -12.056 1.00 98.12 80 THR A CA 1
ATOM 589 C C . THR A 1 80 ? 5.300 -1.459 -13.433 1.00 98.12 80 THR A C 1
ATOM 591 O O . THR A 1 80 ? 4.352 -0.906 -13.995 1.00 98.12 80 THR A O 1
ATOM 594 N N . HIS A 1 81 ? 6.510 -1.537 -13.997 1.00 97.44 81 HIS A N 1
ATOM 595 C CA . HIS A 1 81 ? 6.816 -0.995 -15.323 1.00 97.44 81 HIS A CA 1
ATOM 596 C C . HIS A 1 81 ? 5.953 -1.634 -16.423 1.00 97.44 81 HIS A C 1
ATOM 598 O O . HIS A 1 81 ? 5.583 -2.807 -16.336 1.00 97.44 81 HIS A O 1
ATOM 604 N N . ARG A 1 82 ? 5.674 -0.881 -17.493 1.00 96.81 82 ARG A N 1
ATOM 605 C CA . ARG A 1 82 ? 4.838 -1.345 -18.616 1.00 96.81 82 ARG A CA 1
ATOM 606 C 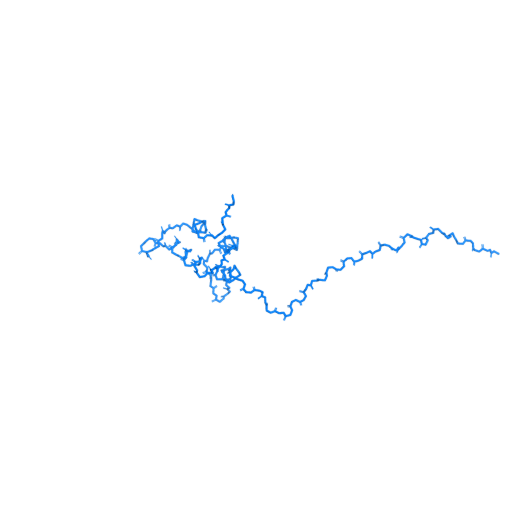C . ARG A 1 82 ? 5.417 -2.575 -19.310 1.00 96.81 82 ARG A C 1
ATOM 608 O O . ARG A 1 82 ? 4.671 -3.499 -19.615 1.00 96.81 82 ARG A O 1
ATOM 615 N N . ASP A 1 83 ? 6.738 -2.628 -19.454 1.00 97.75 83 ASP A N 1
ATOM 616 C CA . ASP A 1 83 ? 7.443 -3.773 -20.052 1.00 97.75 83 ASP A CA 1
ATOM 617 C C . ASP A 1 83 ? 7.324 -5.053 -19.209 1.00 97.75 83 ASP A C 1
ATOM 619 O O . ASP A 1 83 ? 7.435 -6.155 -19.732 1.00 97.75 83 ASP A O 1
ATOM 623 N N . ASN A 1 84 ? 7.016 -4.913 -17.914 1.00 97.19 84 ASN A N 1
ATOM 624 C CA . ASN A 1 84 ? 6.753 -6.021 -16.993 1.00 97.19 84 ASN A CA 1
ATOM 625 C C . ASN A 1 84 ? 5.242 -6.253 -16.795 1.00 97.19 84 ASN A C 1
ATOM 627 O O . ASN A 1 84 ? 4.810 -6.867 -15.820 1.00 97.19 84 ASN A O 1
ATOM 631 N N . GLY A 1 85 ? 4.415 -5.717 -17.698 1.00 95.75 85 GLY A N 1
ATOM 632 C CA . GLY A 1 85 ? 2.965 -5.862 -17.672 1.00 95.75 85 GLY A CA 1
ATOM 633 C C . GLY A 1 85 ? 2.252 -5.000 -16.630 1.00 95.75 85 GLY A C 1
ATOM 634 O O . GLY A 1 85 ? 1.091 -5.277 -16.342 1.00 95.75 85 GLY A O 1
ATOM 635 N N . GLY A 1 86 ? 2.892 -3.991 -16.039 1.00 97.56 86 GLY A N 1
ATOM 636 C CA . GLY A 1 86 ? 2.235 -3.028 -15.151 1.00 97.56 86 GLY A CA 1
ATOM 637 C C . GLY A 1 86 ? 1.730 -1.773 -15.868 1.00 97.56 86 GLY A C 1
ATOM 638 O O . GLY A 1 86 ? 1.711 -1.702 -17.097 1.00 97.56 86 GLY A O 1
ATOM 639 N N . LEU A 1 87 ? 1.293 -0.769 -15.103 1.00 98.19 87 LEU A N 1
ATOM 640 C CA . LEU A 1 87 ? 0.822 0.507 -15.662 1.00 98.19 87 LEU A CA 1
ATOM 641 C C . LEU A 1 87 ? 1.937 1.555 -15.802 1.00 98.19 87 LEU A C 1
ATOM 643 O O . LEU A 1 87 ? 1.788 2.479 -16.604 1.00 98.19 87 LEU A O 1
ATOM 647 N N . GLY A 1 88 ? 3.056 1.388 -15.089 1.00 97.75 88 GLY A N 1
ATOM 648 C CA . GLY A 1 88 ? 4.192 2.312 -15.092 1.00 97.75 88 GLY A CA 1
ATOM 649 C C . GLY A 1 88 ? 3.904 3.644 -14.399 1.00 97.75 88 GLY A C 1
ATOM 650 O O . GLY A 1 88 ? 4.483 4.661 -14.773 1.00 97.75 88 GLY A O 1
ATOM 651 N N . LEU A 1 89 ? 2.981 3.664 -13.436 1.00 98.12 89 LEU A N 1
ATOM 652 C CA . LEU A 1 89 ? 2.681 4.866 -12.663 1.00 98.12 89 LEU A CA 1
ATOM 653 C C . LEU A 1 89 ? 3.793 5.155 -11.653 1.00 98.12 89 LEU A C 1
ATOM 655 O O . LEU A 1 89 ? 4.526 4.262 -11.246 1.00 98.12 89 LEU A O 1
ATOM 659 N N . THR A 1 90 ? 3.892 6.397 -11.187 1.00 97.31 90 THR A N 1
ATOM 660 C CA . THR A 1 90 ? 4.686 6.705 -9.988 1.00 97.31 90 THR A CA 1
ATOM 661 C C . THR A 1 90 ? 4.014 6.130 -8.736 1.00 97.31 90 THR A C 1
ATOM 663 O O . THR A 1 90 ? 2.802 5.910 -8.721 1.00 97.31 90 THR A O 1
ATOM 666 N N . ALA A 1 91 ? 4.767 5.943 -7.646 1.00 96.00 91 ALA A N 1
ATOM 667 C CA . ALA A 1 91 ? 4.218 5.413 -6.393 1.00 96.00 91 ALA A CA 1
ATOM 668 C C . ALA A 1 91 ? 3.015 6.232 -5.880 1.00 96.00 91 ALA A C 1
ATOM 670 O O . ALA A 1 91 ? 1.997 5.666 -5.493 1.00 96.00 91 ALA A O 1
ATOM 671 N N . GLY A 1 92 ? 3.080 7.569 -5.942 1.00 95.88 92 GLY A N 1
ATOM 672 C CA . GLY A 1 92 ? 1.967 8.434 -5.531 1.00 95.88 92 GLY A CA 1
ATOM 673 C C . GLY A 1 92 ? 0.712 8.264 -6.396 1.00 95.88 92 GLY A C 1
ATOM 674 O O . GLY A 1 92 ? -0.396 8.192 -5.867 1.00 95.88 92 GLY A O 1
ATOM 675 N N . GLN A 1 93 ? 0.876 8.135 -7.715 1.00 97.50 93 GLN A N 1
ATOM 676 C CA . GLN A 1 93 ? -0.236 7.862 -8.632 1.00 97.50 93 GLN A CA 1
ATOM 677 C C . GLN A 1 93 ? -0.842 6.475 -8.389 1.00 97.50 93 GLN A C 1
ATOM 679 O O . GLN A 1 93 ? -2.062 6.343 -8.377 1.00 97.50 93 GLN A O 1
ATOM 684 N N . ALA A 1 94 ? -0.010 5.461 -8.143 1.00 97.75 94 ALA A N 1
ATOM 685 C CA . ALA A 1 94 ? -0.467 4.116 -7.810 1.00 97.75 94 ALA A CA 1
ATOM 686 C C . ALA A 1 94 ? -1.257 4.089 -6.489 1.00 97.75 94 ALA A C 1
ATOM 688 O O . ALA A 1 94 ? -2.331 3.495 -6.438 1.00 97.75 94 ALA A O 1
ATOM 689 N N . VAL A 1 95 ? -0.797 4.798 -5.447 1.00 97.38 95 VAL A N 1
ATOM 690 C CA . VAL A 1 95 ? -1.566 4.970 -4.197 1.00 97.38 95 VAL A CA 1
ATOM 691 C C . VAL A 1 95 ? -2.907 5.648 -4.467 1.00 97.38 95 VAL A C 1
ATOM 693 O O . VAL A 1 95 ? -3.944 5.170 -4.013 1.00 97.38 95 VAL A O 1
ATOM 696 N N . SER A 1 96 ? -2.902 6.745 -5.227 1.00 95.88 96 SER A N 1
ATOM 697 C CA . SER A 1 96 ? -4.123 7.489 -5.548 1.00 95.88 96 SER A CA 1
ATOM 698 C C . SER A 1 96 ? -5.136 6.654 -6.332 1.00 95.88 96 SER A C 1
ATOM 700 O O . SER A 1 96 ? -6.335 6.838 -6.140 1.00 95.88 96 SER A O 1
ATOM 702 N N . LEU A 1 97 ? -4.663 5.769 -7.210 1.00 95.94 97 LEU A N 1
ATOM 703 C CA . LEU A 1 97 ? -5.501 4.876 -8.006 1.00 95.94 97 LEU A CA 1
ATOM 704 C C . LEU A 1 97 ? -6.097 3.735 -7.168 1.00 95.94 97 LEU A C 1
ATOM 706 O O . LEU A 1 97 ? -7.238 3.351 -7.397 1.00 95.94 97 LEU A O 1
ATOM 710 N N . CYS A 1 98 ? -5.322 3.185 -6.230 1.00 96.62 98 CYS A N 1
ATOM 711 C CA . CYS A 1 98 ? -5.644 1.924 -5.557 1.00 96.62 98 CYS A CA 1
ATOM 712 C C . CYS A 1 98 ? -6.223 2.064 -4.147 1.00 96.62 98 CYS A C 1
ATOM 714 O O . CYS A 1 98 ? -6.658 1.063 -3.577 1.00 96.62 98 CYS A O 1
ATOM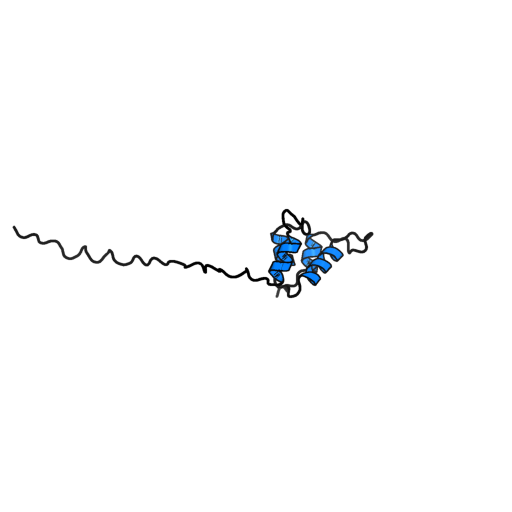 716 N N . LYS A 1 99 ? -6.237 3.270 -3.567 1.00 94.25 99 LYS A N 1
ATOM 717 C CA . LYS A 1 99 ? -6.903 3.502 -2.280 1.00 94.25 99 LYS A CA 1
ATOM 718 C C . LYS A 1 99 ? -8.400 3.188 -2.389 1.00 94.25 99 LYS A C 1
ATOM 720 O O . LYS A 1 99 ? -9.047 3.534 -3.375 1.00 94.25 99 LYS A O 1
ATOM 725 N N . THR A 1 100 ? -8.973 2.594 -1.349 1.00 85.50 100 THR A N 1
ATOM 726 C CA . THR A 1 100 ? -10.401 2.223 -1.320 1.00 85.50 100 THR A CA 1
ATOM 727 C C . THR A 1 100 ? -11.295 3.283 -0.685 1.00 85.50 100 THR A C 1
ATOM 729 O O . THR A 1 100 ? -12.515 3.182 -0.767 1.00 85.50 100 THR A O 1
ATOM 732 N N . ASN A 1 101 ? -10.721 4.316 -0.062 1.00 74.25 101 ASN A N 1
ATOM 733 C CA . ASN A 1 101 ? -11.516 5.419 0.480 1.00 74.25 101 ASN A CA 1
ATOM 734 C C . ASN A 1 101 ? -11.982 6.311 -0.661 1.00 74.25 101 ASN A C 1
ATOM 736 O O . ASN A 1 101 ? -11.177 7.003 -1.297 1.00 74.25 101 ASN A O 1
ATOM 740 N N . SER A 1 102 ? -13.290 6.338 -0.870 1.00 60.91 102 SER A N 1
ATOM 741 C CA . SER A 1 102 ? -13.944 7.430 -1.571 1.00 60.91 102 SER A CA 1
ATOM 742 C C . SER A 1 102 ? -13.750 8.701 -0.740 1.00 60.91 102 SER A C 1
ATOM 744 O O . SER A 1 102 ? -14.113 8.734 0.435 1.00 60.91 102 SER A O 1
ATOM 746 N N . LEU A 1 103 ? -13.141 9.735 -1.323 1.00 52.25 103 LEU A N 1
ATOM 747 C CA . LEU A 1 103 ? -13.349 11.084 -0.801 1.00 52.25 103 LEU A CA 1
ATOM 748 C C . LEU A 1 103 ? -14.811 11.445 -1.122 1.00 52.25 103 LEU A C 1
ATOM 750 O O . LEU A 1 103 ? -15.203 11.223 -2.272 1.00 52.25 103 LEU A O 1
ATOM 754 N N . PRO A 1 104 ? -15.615 11.895 -0.143 1.00 47.53 104 PRO A N 1
ATOM 755 C CA . PRO A 1 104 ? -16.919 12.487 -0.425 1.00 47.53 104 PRO A CA 1
ATOM 756 C C . PRO A 1 104 ? -16.793 13.747 -1.291 1.00 47.53 104 PRO A C 1
ATOM 758 O O . PRO A 1 104 ? -15.723 14.402 -1.243 1.00 47.53 104 PRO A O 1
#

Solvent-accessible surface area (backbone atoms only — not comparable to full-atom values): 6329 Å² total; per-residue (Å²): 140,80,88,79,74,74,93,74,75,81,76,85,79,80,83,80,83,77,82,74,80,76,74,82,82,70,89,59,82,75,84,84,44,38,30,51,58,22,28,50,52,29,42,34,51,100,90,42,71,40,68,78,46,54,66,69,52,18,47,57,29,19,39,76,33,88,45,30,67,60,36,51,52,43,30,53,40,26,38,32,46,52,94,78,73,23,66,50,37,52,69,69,54,15,35,71,69,32,30,58,60,77,79,132

Secondary structure (DSSP, 8-state):
------TTSSSTT--------------SPPP--HHHHHHHHHH--SSS-TTS--HHHHHHHHTT-S-HHHHHHHHHHHHS-GGGTS----HHHHHHHH------

Sequence (104 aa):
MKYIVPMSLLVLFLMADSANAAEPKSNGPAPTSEPIKCYERAWGSKENPGLGLNAGQAVTLCSGTTDADKVIQCFVKAWTHRDNGGLGLTAGQAVSLCKTNSLP